Protein AF-A0AAW0I0J4-F1 (afdb_monomer)

pLDDT: mean 70.35, std 13.39, range [34.12, 86.75]

Mean predicted aligned error: 11.54 Å

Structure (mmCIF, N/CA/C/O backbone):
data_AF-A0AAW0I0J4-F1
#
_entry.id   AF-A0AAW0I0J4-F1
#
loop_
_atom_site.group_PDB
_atom_site.id
_atom_site.type_symbol
_atom_site.label_atom_id
_atom_site.label_alt_id
_atom_site.label_comp_id
_atom_site.label_asym_id
_atom_site.label_entity_id
_atom_site.label_seq_id
_atom_site.pdbx_PDB_ins_code
_atom_site.Cartn_x
_atom_site.Cartn_y
_atom_site.Cartn_z
_atom_site.occupancy
_atom_site.B_iso_or_equiv
_atom_site.auth_seq_id
_atom_site.auth_comp_id
_atom_site.auth_asym_id
_atom_site.auth_atom_id
_atom_site.pdbx_PDB_model_num
ATOM 1 N N . MET A 1 1 ? -29.033 -22.359 32.281 1.00 47.81 1 MET A N 1
ATOM 2 C CA . MET A 1 1 ? -28.787 -22.010 30.861 1.00 47.81 1 MET A CA 1
ATOM 3 C C . MET A 1 1 ? -27.668 -20.978 30.811 1.00 47.81 1 MET A C 1
ATOM 5 O O . MET A 1 1 ? -27.886 -19.866 31.262 1.00 47.81 1 MET A O 1
ATOM 9 N N . ALA A 1 2 ? -26.468 -21.344 30.350 1.00 53.66 2 ALA A N 1
ATOM 10 C CA . ALA A 1 2 ? -25.369 -20.388 30.178 1.00 53.66 2 ALA A CA 1
ATOM 11 C C . ALA A 1 2 ? -25.505 -19.675 28.816 1.00 53.66 2 ALA A C 1
ATOM 13 O O . ALA A 1 2 ? -25.736 -20.362 27.812 1.00 53.66 2 ALA A O 1
ATOM 14 N N . PRO A 1 3 ? -25.378 -18.339 28.740 1.00 58.16 3 PRO A N 1
ATOM 15 C CA . PRO A 1 3 ? -25.383 -17.637 27.466 1.00 58.16 3 PRO A CA 1
ATOM 16 C C . PRO A 1 3 ? -24.098 -17.978 26.703 1.00 58.16 3 PRO A C 1
ATOM 18 O O . PRO A 1 3 ? -22.985 -17.771 27.181 1.00 58.16 3 PRO A O 1
ATOM 21 N N . ARG A 1 4 ? -24.252 -18.555 25.508 1.00 59.66 4 ARG A N 1
ATOM 22 C CA . ARG A 1 4 ? -23.141 -18.771 24.577 1.00 59.66 4 ARG A CA 1
ATOM 23 C C . ARG A 1 4 ? -22.767 -17.412 23.999 1.00 59.66 4 ARG A C 1
ATOM 25 O O . ARG A 1 4 ? -23.480 -16.902 23.138 1.00 59.66 4 ARG A O 1
ATOM 32 N N . ASP A 1 5 ? -21.673 -16.851 24.498 1.00 56.72 5 ASP A N 1
ATOM 33 C CA . ASP A 1 5 ? -21.042 -15.636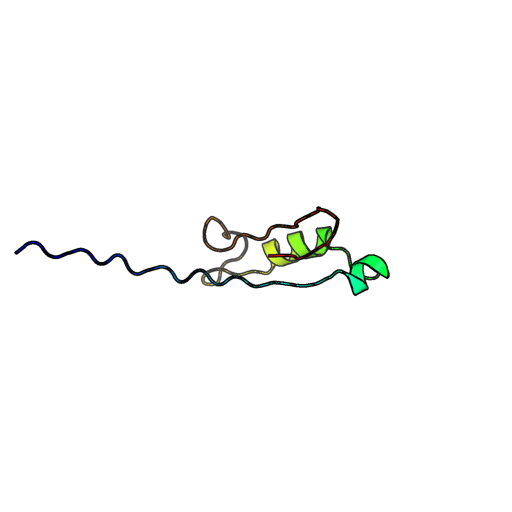 23.994 1.00 56.72 5 ASP A CA 1
ATOM 34 C C . ASP A 1 5 ? -20.639 -15.854 22.525 1.00 56.72 5 ASP A C 1
ATOM 36 O O . ASP A 1 5 ? -19.609 -16.449 22.194 1.00 56.72 5 ASP A O 1
ATOM 40 N N . LYS A 1 6 ? -21.537 -15.486 21.606 1.00 60.72 6 LYS A N 1
ATOM 41 C CA . LYS A 1 6 ? -21.285 -15.540 20.167 1.00 60.72 6 LYS A CA 1
ATOM 42 C C . LYS A 1 6 ? -20.398 -14.351 19.828 1.00 60.72 6 LYS A C 1
ATOM 44 O O . LYS A 1 6 ? -20.899 -13.299 19.439 1.00 60.72 6 LYS A O 1
ATOM 49 N N . LYS A 1 7 ? -19.082 -14.529 19.975 1.00 60.88 7 LYS A N 1
ATOM 50 C CA . LYS A 1 7 ? -18.084 -13.568 19.494 1.00 60.88 7 LYS A CA 1
ATOM 51 C C . LYS A 1 7 ? -18.421 -13.201 18.042 1.00 60.88 7 LYS A C 1
ATOM 53 O O . LYS A 1 7 ? -18.457 -14.106 17.200 1.00 60.88 7 LYS A O 1
ATOM 58 N N . PRO A 1 8 ? -18.690 -11.922 17.729 1.00 57.69 8 PRO A N 1
ATOM 59 C CA . PRO A 1 8 ? -18.975 -11.508 16.365 1.00 57.69 8 PRO A CA 1
ATOM 60 C C . PRO A 1 8 ? -17.775 -11.879 15.492 1.00 57.69 8 PRO A C 1
ATOM 62 O O . PRO A 1 8 ? -16.641 -11.476 15.764 1.00 57.69 8 PRO A O 1
ATOM 65 N N . LYS A 1 9 ? -18.015 -12.709 14.470 1.00 59.81 9 LYS A N 1
ATOM 66 C CA . LYS A 1 9 ? -17.006 -13.052 13.467 1.00 59.81 9 LYS A CA 1
ATOM 67 C C . LYS A 1 9 ? -16.591 -11.751 12.794 1.00 59.81 9 LYS A C 1
ATOM 69 O O . LYS A 1 9 ? -17.376 -11.150 12.069 1.00 59.81 9 LYS A O 1
ATOM 74 N N . LYS A 1 10 ? -15.365 -11.309 13.063 1.00 60.91 10 LYS A N 1
ATOM 75 C CA . LYS A 1 10 ? -14.738 -10.228 12.309 1.00 60.91 10 LYS A CA 1
ATOM 76 C C . LYS A 1 10 ? -14.653 -10.716 10.862 1.00 60.91 10 LYS A C 1
ATOM 78 O O . LYS A 1 10 ? -13.939 -11.680 10.596 1.00 60.91 10 LYS A O 1
ATOM 83 N N . SER A 1 11 ? -15.437 -10.130 9.959 1.00 65.75 11 SER A N 1
ATOM 84 C CA . SER A 1 11 ? -15.320 -10.437 8.533 1.00 65.75 11 SER A CA 1
ATOM 85 C C . SER A 1 11 ? -13.965 -9.942 8.054 1.00 65.75 11 SER A C 1
ATOM 87 O O . SER A 1 11 ? -13.733 -8.738 7.983 1.00 65.75 11 SER A O 1
ATOM 89 N N . THR A 1 12 ? -13.065 -10.872 7.758 1.00 68.56 12 THR A N 1
ATOM 90 C CA . THR A 1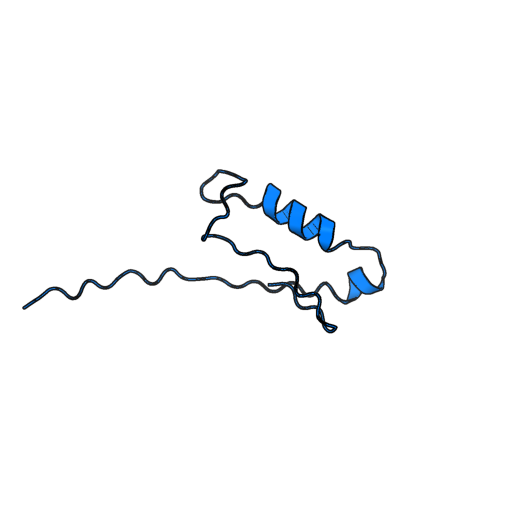 12 ? -11.806 -10.582 7.076 1.00 68.56 12 THR A CA 1
ATOM 91 C C . THR A 1 12 ? -12.083 -10.539 5.580 1.00 68.56 12 THR A C 1
ATOM 93 O O . THR A 1 12 ? -12.500 -11.539 4.999 1.00 68.56 12 THR A O 1
ATOM 96 N N . TRP A 1 13 ? -11.860 -9.382 4.966 1.00 77.81 13 TRP A N 1
ATOM 97 C CA . TRP A 1 13 ? -11.964 -9.200 3.522 1.00 77.81 13 TRP A CA 1
ATOM 98 C C . TRP A 1 13 ? -10.569 -9.364 2.931 1.00 77.81 13 TRP A C 1
ATOM 100 O O . TRP A 1 13 ? -9.621 -8.767 3.435 1.00 77.81 13 TRP A O 1
ATOM 110 N N . LYS A 1 14 ? -10.443 -10.204 1.905 1.00 78.81 14 LYS A N 1
ATOM 111 C CA . LYS A 1 14 ? -9.186 -10.416 1.185 1.00 78.81 14 LYS A CA 1
ATOM 112 C C . LYS A 1 14 ? -9.342 -9.831 -0.204 1.00 78.81 14 LYS A C 1
ATOM 114 O O . LYS A 1 14 ? -10.254 -10.227 -0.928 1.00 78.81 14 LYS A O 1
ATOM 119 N N . PHE A 1 15 ? -8.462 -8.914 -0.562 1.00 79.44 15 PHE A N 1
ATOM 120 C CA . PHE A 1 15 ? -8.400 -8.347 -1.900 1.00 79.44 15 PHE A CA 1
ATOM 121 C C . PHE A 1 15 ? -7.190 -8.947 -2.595 1.00 79.44 15 PHE A C 1
ATOM 123 O O . PHE A 1 15 ? -6.214 -9.263 -1.936 1.00 79.44 15 PHE A O 1
ATOM 130 N N . HIS A 1 16 ? -7.288 -9.185 -3.899 1.00 75.88 16 HIS A N 1
ATOM 131 C CA . HIS A 1 16 ? -6.136 -9.628 -4.673 1.00 75.88 16 HIS A CA 1
ATOM 132 C C . HIS A 1 16 ? -5.893 -8.636 -5.791 1.00 75.88 16 HIS A C 1
ATOM 134 O O . HIS A 1 16 ? -6.835 -8.263 -6.494 1.00 75.88 16 HIS A O 1
ATOM 140 N N . LEU A 1 17 ? -4.641 -8.229 -5.957 1.00 76.31 17 LEU A N 1
ATOM 141 C CA . LEU A 1 17 ? -4.221 -7.374 -7.055 1.00 76.31 17 LEU A CA 1
ATOM 142 C C . LEU A 1 17 ? -3.205 -8.131 -7.904 1.00 76.31 17 LEU A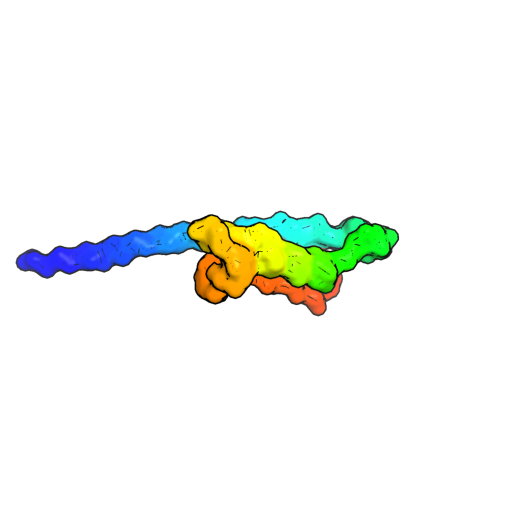 C 1
ATOM 144 O O . LEU A 1 17 ? -2.092 -8.417 -7.457 1.00 76.31 17 LEU A O 1
ATOM 148 N N . ASP A 1 18 ? -3.610 -8.476 -9.125 1.00 78.12 18 ASP A N 1
ATOM 149 C CA . ASP A 1 18 ? -2.690 -9.013 -10.119 1.00 78.12 18 ASP A CA 1
ATOM 150 C C . ASP A 1 18 ? -1.940 -7.849 -10.762 1.00 78.12 18 ASP A C 1
ATOM 152 O O . ASP A 1 18 ? -2.514 -7.012 -11.458 1.00 78.12 18 ASP A O 1
ATOM 156 N N . LEU A 1 19 ? -0.650 -7.768 -10.458 1.00 74.56 19 LEU A N 1
ATOM 157 C CA . LEU A 1 19 ? 0.241 -6.725 -10.958 1.00 74.56 19 LEU A CA 1
ATOM 158 C C . LEU A 1 19 ? 1.260 -7.301 -11.942 1.00 74.56 19 LEU A C 1
ATOM 160 O O . LEU A 1 19 ? 2.266 -6.663 -12.228 1.00 74.56 19 LEU A O 1
ATOM 164 N N . THR A 1 20 ? 1.014 -8.502 -12.464 1.00 76.62 20 THR A N 1
ATOM 165 C CA . THR A 1 20 ? 1.992 -9.278 -13.232 1.00 76.62 20 THR A CA 1
ATOM 166 C C . THR A 1 20 ? 2.399 -8.553 -14.516 1.00 76.62 20 THR A C 1
ATOM 168 O O . THR A 1 20 ? 3.583 -8.344 -14.761 1.00 76.62 20 THR A O 1
ATOM 171 N N . HIS A 1 21 ? 1.418 -8.062 -15.272 1.00 79.56 21 HIS A N 1
ATOM 172 C CA . HIS A 1 21 ? 1.621 -7.359 -16.541 1.00 79.56 21 HIS A CA 1
ATOM 173 C C . HIS A 1 21 ? 2.364 -6.014 -16.391 1.00 79.56 21 HIS A C 1
ATOM 175 O O . HIS A 1 21 ? 3.373 -5.819 -17.064 1.00 79.56 21 HIS A O 1
ATOM 181 N N . PRO A 1 22 ? 1.953 -5.089 -15.498 1.00 79.75 22 PRO A N 1
ATOM 182 C CA . PRO A 1 22 ? 2.643 -3.804 -15.358 1.00 79.75 22 PRO A CA 1
ATOM 183 C C . PRO A 1 22 ? 3.998 -3.904 -14.627 1.00 79.75 22 PRO A C 1
ATOM 185 O O . PRO A 1 22 ? 4.846 -3.027 -14.787 1.00 79.75 22 PRO A O 1
ATOM 188 N N . ILE A 1 23 ? 4.229 -4.960 -13.833 1.00 77.38 23 ILE A N 1
ATOM 189 C CA . ILE A 1 23 ? 5.550 -5.266 -13.254 1.00 77.38 23 ILE A CA 1
ATOM 190 C C . ILE A 1 23 ? 6.509 -5.758 -14.342 1.00 77.38 23 ILE A C 1
ATOM 192 O O . ILE 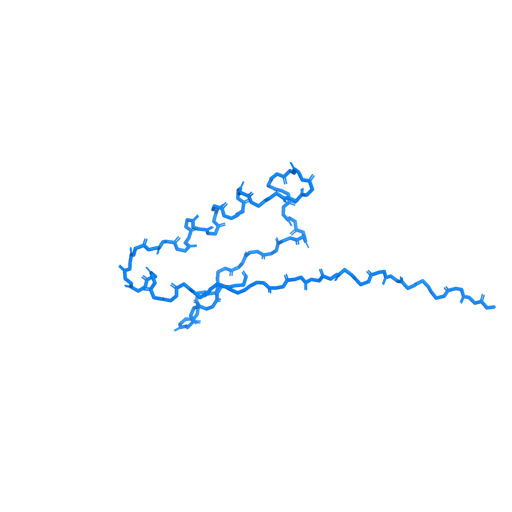A 1 23 ? 7.664 -5.334 -14.369 1.00 77.38 23 ILE A O 1
ATOM 196 N N . GLU A 1 24 ? 6.050 -6.651 -15.225 1.00 78.88 24 GLU A N 1
ATOM 197 C CA . GLU A 1 24 ? 6.856 -7.184 -16.330 1.00 78.88 24 GLU A CA 1
ATOM 198 C C . GLU A 1 24 ? 7.252 -6.080 -17.317 1.00 78.88 24 GLU A C 1
ATOM 200 O O . GLU A 1 24 ? 8.418 -5.979 -17.701 1.00 78.88 24 GLU A O 1
ATOM 205 N N . ASP A 1 25 ? 6.314 -5.178 -17.610 1.00 82.62 25 ASP A N 1
ATOM 206 C CA . ASP A 1 25 ? 6.538 -3.986 -18.433 1.00 82.62 25 ASP A CA 1
ATOM 207 C C . ASP A 1 25 ? 7.401 -2.914 -17.722 1.00 82.62 25 ASP A C 1
ATOM 209 O O . ASP A 1 25 ? 7.756 -1.892 -18.301 1.00 82.62 25 ASP A O 1
ATOM 213 N N . LYS A 1 26 ? 7.796 -3.150 -16.457 1.00 75.94 26 LYS A N 1
ATOM 214 C CA . LYS A 1 26 ? 8.610 -2.263 -15.595 1.00 75.94 26 LYS A CA 1
ATOM 215 C C . LYS A 1 26 ? 8.027 -0.868 -15.351 1.00 75.94 26 LYS A C 1
ATOM 217 O O . LYS A 1 26 ? 8.722 0.011 -14.843 1.00 75.94 26 LYS A O 1
ATOM 222 N N . ILE A 1 27 ? 6.751 -0.665 -15.653 1.00 86.12 27 ILE A N 1
ATOM 223 C CA . ILE A 1 27 ? 6.033 0.591 -15.409 1.00 86.12 27 ILE A CA 1
ATOM 224 C C . ILE A 1 27 ? 5.502 0.699 -13.975 1.00 86.12 27 ILE A C 1
ATOM 226 O O . ILE A 1 27 ? 5.037 1.763 -13.569 1.00 86.12 27 ILE A O 1
ATOM 230 N N . PHE A 1 28 ? 5.554 -0.390 -13.203 1.00 81.69 28 PHE A N 1
ATOM 231 C CA . PHE A 1 28 ? 5.011 -0.452 -11.851 1.00 81.69 28 PHE A CA 1
ATOM 232 C C . PHE A 1 28 ? 6.022 -0.999 -10.846 1.00 81.69 28 PHE A C 1
ATOM 234 O O . PHE A 1 28 ? 6.601 -2.065 -11.047 1.00 81.69 28 PHE A O 1
ATOM 241 N N . ASP A 1 29 ? 6.186 -0.299 -9.721 1.00 82.31 2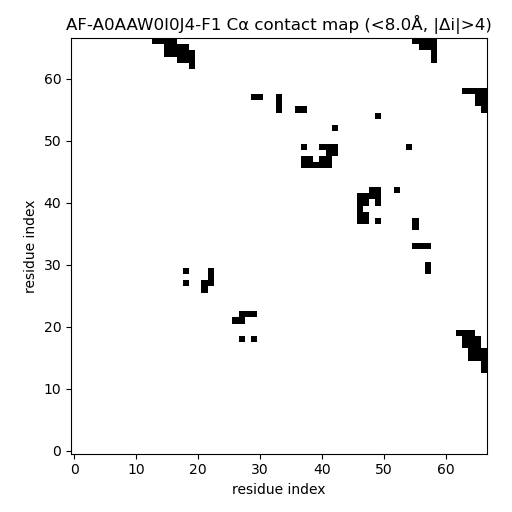9 ASP A N 1
ATOM 242 C CA . ASP A 1 29 ? 7.035 -0.738 -8.615 1.00 82.31 29 ASP A CA 1
ATOM 243 C C . ASP A 1 29 ? 6.183 -1.242 -7.443 1.00 82.31 29 ASP A C 1
ATOM 245 O O . ASP A 1 29 ? 5.536 -0.477 -6.725 1.00 82.31 29 ASP A O 1
ATOM 249 N N . SER A 1 30 ? 6.190 -2.559 -7.232 1.00 76.38 30 SER A N 1
ATOM 250 C CA . SER A 1 30 ? 5.443 -3.183 -6.131 1.00 76.38 30 SER A CA 1
ATOM 251 C C . SER A 1 30 ? 6.026 -2.890 -4.748 1.00 76.38 30 SER A C 1
ATOM 253 O O . SER A 1 30 ? 5.309 -3.044 -3.766 1.00 76.38 30 SER A O 1
ATOM 255 N N . GLY A 1 31 ? 7.294 -2.481 -4.636 1.00 80.12 31 GLY A N 1
ATOM 256 C CA . GLY A 1 31 ? 7.879 -2.106 -3.345 1.00 80.12 31 GLY A CA 1
ATOM 257 C C . GLY A 1 31 ? 7.349 -0.758 -2.872 1.00 80.12 31 GLY A C 1
ATOM 258 O O . GLY A 1 31 ? 6.858 -0.637 -1.753 1.00 80.12 31 GLY A O 1
ATOM 259 N N . ASN A 1 32 ? 7.365 0.228 -3.765 1.00 84.12 32 ASN A N 1
ATOM 260 C CA . ASN A 1 32 ? 6.818 1.552 -3.519 1.00 84.12 32 ASN A CA 1
ATOM 261 C C . ASN A 1 32 ? 5.296 1.507 -3.321 1.00 84.12 32 ASN A C 1
ATOM 263 O O . ASN A 1 32 ? 4.758 2.225 -2.485 1.00 84.12 32 ASN A O 1
ATOM 267 N N . PHE A 1 33 ? 4.590 0.635 -4.051 1.00 82.62 33 PHE A N 1
ATOM 268 C CA . PHE A 1 33 ? 3.146 0.469 -3.881 1.00 82.62 33 PHE A CA 1
ATOM 269 C C . PHE A 1 33 ? 2.758 -0.113 -2.514 1.00 82.62 33 PHE A C 1
ATOM 271 O O . PHE A 1 33 ? 1.779 0.339 -1.923 1.00 82.62 33 PHE A O 1
ATOM 278 N N . GLU A 1 34 ? 3.520 -1.074 -1.984 1.00 79.75 34 GLU A N 1
ATOM 279 C CA . GLU A 1 34 ? 3.289 -1.620 -0.639 1.00 79.75 34 GLU A CA 1
ATOM 280 C C . GLU A 1 34 ? 3.427 -0.527 0.429 1.00 79.75 34 GLU A C 1
ATOM 282 O O . GLU A 1 34 ? 2.515 -0.327 1.235 1.00 79.75 34 GLU A O 1
ATOM 287 N N . GLN A 1 35 ? 4.518 0.240 0.377 1.00 83.56 35 GLN A N 1
ATOM 288 C CA . GLN A 1 35 ? 4.748 1.357 1.294 1.00 83.56 35 GLN A CA 1
ATOM 289 C C . GLN A 1 35 ? 3.663 2.433 1.152 1.00 83.56 35 GLN A C 1
ATOM 291 O O . GLN A 1 35 ? 3.109 2.902 2.146 1.00 83.56 35 GLN A O 1
ATOM 296 N N . PHE A 1 36 ? 3.267 2.748 -0.083 1.00 85.75 36 PHE A N 1
ATOM 297 C CA . PHE A 1 36 ? 2.170 3.669 -0.353 1.00 85.75 36 PHE A CA 1
ATOM 298 C C . PHE A 1 36 ? 0.851 3.193 0.262 1.00 85.75 36 PHE A C 1
ATOM 300 O O . PHE A 1 36 ? 0.150 3.990 0.882 1.00 85.75 36 PHE A O 1
ATOM 307 N N . LEU A 1 37 ? 0.496 1.911 0.131 1.00 84.12 37 LEU A N 1
ATOM 308 C CA . LEU A 1 37 ? -0.704 1.370 0.768 1.00 84.12 37 LEU A CA 1
ATOM 309 C C . LEU A 1 37 ? -0.601 1.458 2.292 1.00 84.12 37 LEU A C 1
ATOM 311 O O . LEU A 1 37 ? -1.570 1.855 2.935 1.00 84.12 37 LEU A O 1
ATOM 315 N N . GLN A 1 38 ? 0.563 1.178 2.876 1.00 80.69 38 GLN A N 1
ATOM 316 C CA . GLN A 1 38 ? 0.752 1.310 4.320 1.00 80.69 38 GLN A CA 1
ATOM 317 C C . GLN A 1 38 ? 0.553 2.758 4.813 1.00 80.69 38 GLN A C 1
ATOM 319 O O . GLN A 1 38 ? -0.055 3.004 5.857 1.00 80.69 38 GLN A O 1
ATOM 324 N N . GLU A 1 39 ? 1.014 3.737 4.038 1.00 84.75 39 GLU A N 1
ATOM 325 C CA . GLU A 1 39 ? 0.888 5.157 4.374 1.00 84.75 39 GLU A CA 1
ATOM 326 C C . GLU A 1 39 ? -0.469 5.769 4.016 1.00 84.75 39 GLU A C 1
ATOM 328 O O . GLU A 1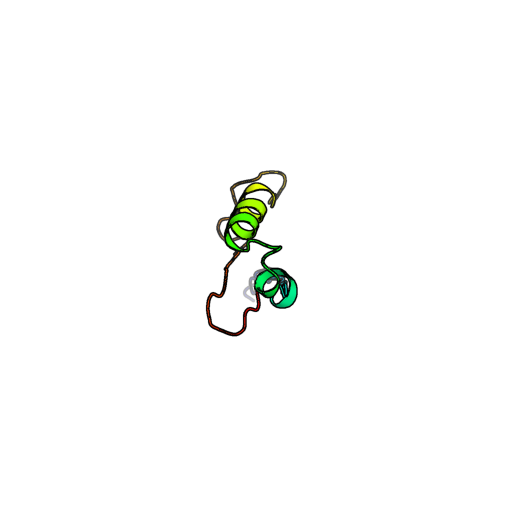 39 ? -0.859 6.784 4.596 1.00 84.75 39 GLU A O 1
ATOM 333 N N . LYS A 1 40 ? -1.198 5.193 3.056 1.00 86.75 40 LYS A N 1
ATOM 334 C CA . LYS A 1 40 ? -2.488 5.717 2.580 1.00 86.75 40 LYS A CA 1
ATOM 335 C C . LYS A 1 40 ? -3.693 5.032 3.193 1.00 86.75 40 LYS A C 1
ATOM 337 O O . LYS A 1 40 ? -4.737 5.678 3.321 1.00 86.75 40 LYS A O 1
ATOM 342 N N . VAL A 1 41 ? -3.585 3.755 3.551 1.00 84.38 41 VAL A N 1
ATOM 343 C CA . VAL A 1 41 ? -4.695 3.010 4.143 1.00 84.38 41 VAL A CA 1
ATOM 344 C C . VAL A 1 41 ? -4.973 3.565 5.538 1.00 84.38 41 VAL A C 1
ATOM 346 O O . VAL A 1 41 ? -4.143 3.534 6.447 1.00 84.38 41 VAL A O 1
ATOM 349 N N . LYS A 1 42 ? -6.184 4.102 5.696 1.00 83.62 42 LYS A N 1
ATOM 350 C CA . LYS A 1 42 ? -6.690 4.655 6.952 1.00 83.62 42 LYS A CA 1
ATOM 351 C C . LYS A 1 42 ? -7.585 3.628 7.618 1.00 83.62 42 LYS A C 1
ATOM 353 O O . LYS A 1 42 ? -8.606 3.242 7.054 1.00 83.62 42 LYS A O 1
ATOM 358 N N . VAL A 1 43 ? -7.259 3.262 8.850 1.00 81.88 43 VAL A N 1
ATOM 359 C CA . VAL A 1 43 ? -8.147 2.468 9.699 1.00 81.88 43 VAL A CA 1
ATOM 360 C C . VAL A 1 43 ? -8.818 3.424 10.675 1.00 81.88 43 VAL A C 1
ATOM 362 O O . VAL A 1 43 ? -8.153 4.116 11.443 1.00 81.88 43 VAL A O 1
ATOM 365 N N . ASN A 1 44 ? -10.150 3.499 10.620 1.00 76.69 44 ASN A N 1
ATOM 366 C CA . ASN A 1 44 ? -10.953 4.337 11.516 1.00 76.69 44 ASN A CA 1
ATOM 367 C C . ASN A 1 44 ? -10.535 5.830 11.525 1.00 76.69 44 ASN A C 1
ATOM 369 O O . ASN A 1 44 ? -10.508 6.482 12.567 1.00 76.69 44 ASN A O 1
ATOM 373 N N . GLY A 1 45 ? -10.139 6.357 10.359 1.00 79.38 45 GLY A N 1
ATOM 374 C CA . GLY A 1 45 ? -9.739 7.758 10.180 1.00 79.38 45 GLY A CA 1
ATOM 375 C C . GLY A 1 45 ? -8.273 8.084 10.491 1.00 79.38 45 GLY A C 1
ATOM 376 O O . GLY A 1 45 ? -7.874 9.230 10.296 1.00 79.38 45 GLY A O 1
ATOM 377 N N . LYS A 1 46 ? -7.452 7.109 10.913 1.00 80.50 46 LYS A N 1
ATOM 378 C CA . LYS A 1 46 ? -6.012 7.297 11.165 1.00 80.50 46 LYS A CA 1
ATOM 379 C C . LYS A 1 46 ? -5.156 6.381 10.291 1.00 80.50 46 LYS A C 1
ATOM 381 O O . LYS A 1 46 ? -5.447 5.196 10.140 1.00 80.50 46 LYS A O 1
ATOM 386 N N . THR A 1 47 ? -4.099 6.944 9.721 1.00 73.25 47 THR A N 1
ATOM 387 C CA . THR A 1 47 ? -3.061 6.233 8.961 1.00 73.25 47 THR A CA 1
ATOM 388 C C . THR A 1 47 ? -1.941 5.739 9.873 1.00 73.25 47 THR A C 1
ATOM 390 O O . THR A 1 47 ? -1.757 6.267 10.969 1.00 73.25 47 THR A O 1
ATOM 393 N N . GLY A 1 48 ? -1.219 4.697 9.449 1.00 68.88 48 GLY A N 1
ATOM 394 C CA . GLY A 1 48 ? -0.074 4.141 10.186 1.00 68.88 48 GLY A CA 1
ATOM 395 C C . GLY A 1 48 ? -0.417 3.180 11.332 1.00 68.88 48 GLY A C 1
ATOM 396 O O . GLY A 1 48 ? 0.486 2.602 11.926 1.00 68.88 48 GLY A O 1
ATOM 397 N N . ASN A 1 49 ? -1.702 2.948 11.630 1.00 70.94 49 ASN A N 1
ATOM 398 C CA . ASN A 1 49 ? -2.137 2.003 12.667 1.00 70.94 49 ASN A CA 1
ATOM 399 C C . ASN A 1 49 ? -2.805 0.754 12.064 1.00 70.94 49 ASN A C 1
ATOM 401 O O . ASN A 1 49 ? -3.950 0.425 12.375 1.00 70.94 49 ASN A O 1
ATOM 405 N N . LEU A 1 50 ? -2.097 0.099 11.140 1.00 72.25 50 LEU A N 1
ATOM 406 C CA . LEU A 1 50 ? -2.602 -1.053 10.381 1.00 72.25 50 LEU A CA 1
ATOM 407 C C . LEU A 1 50 ? -2.624 -2.339 11.214 1.00 72.25 50 LEU A C 1
ATOM 409 O O . LEU A 1 50 ? -3.513 -3.164 11.015 1.00 72.25 50 LEU A O 1
ATOM 413 N N . GLY A 1 51 ? -1.734 -2.444 12.211 1.00 69.12 51 GLY A N 1
ATOM 414 C CA . GLY A 1 51 ? -1.738 -3.458 13.271 1.00 69.12 51 GLY A CA 1
ATOM 415 C C . GLY A 1 51 ? -2.210 -4.844 12.818 1.00 69.12 51 GLY A C 1
ATOM 416 O O . GLY A 1 51 ? -1.648 -5.436 11.911 1.00 69.12 51 GLY A O 1
ATOM 417 N N . ASN A 1 52 ? -3.274 -5.346 13.454 1.00 67.31 52 ASN A N 1
ATOM 418 C CA . ASN A 1 52 ? -3.964 -6.595 13.088 1.00 67.31 52 ASN A CA 1
ATOM 419 C C . ASN A 1 52 ? -5.196 -6.372 12.183 1.00 67.31 52 ASN A C 1
ATOM 421 O O . ASN A 1 52 ? -5.984 -7.293 11.968 1.00 67.31 52 ASN A O 1
ATOM 425 N N . ALA A 1 53 ? -5.444 -5.136 11.748 1.00 73.75 53 ALA A N 1
ATOM 426 C CA . ALA A 1 53 ? -6.647 -4.771 11.004 1.00 73.75 53 ALA A CA 1
ATOM 427 C C . ALA A 1 53 ? -6.461 -4.925 9.491 1.00 73.75 53 ALA A C 1
ATOM 429 O O . ALA A 1 53 ? -7.387 -5.361 8.810 1.00 73.75 53 ALA A O 1
ATOM 430 N N . VAL A 1 54 ? -5.278 -4.574 8.982 1.00 77.00 54 VAL A N 1
ATOM 431 C CA . VAL A 1 54 ? -4.932 -4.668 7.563 1.00 77.00 54 VAL A CA 1
ATOM 432 C C . VAL A 1 54 ? -3.545 -5.286 7.457 1.00 77.00 54 VAL A C 1
ATOM 434 O O . VAL A 1 54 ? -2.575 -4.728 7.963 1.00 77.00 54 VAL A O 1
ATOM 437 N N . HIS A 1 55 ? -3.473 -6.437 6.798 1.00 76.19 55 HIS A N 1
ATOM 438 C CA . HIS A 1 55 ? -2.224 -7.100 6.440 1.00 76.19 55 HIS A CA 1
ATOM 439 C C . HIS A 1 55 ? -1.980 -6.829 4.959 1.00 76.19 55 HIS A C 1
ATOM 441 O O . HIS A 1 55 ? -2.863 -7.107 4.155 1.00 76.19 55 HIS A O 1
ATOM 447 N N . ILE A 1 56 ? -0.838 -6.237 4.622 1.00 76.38 56 ILE A N 1
ATOM 448 C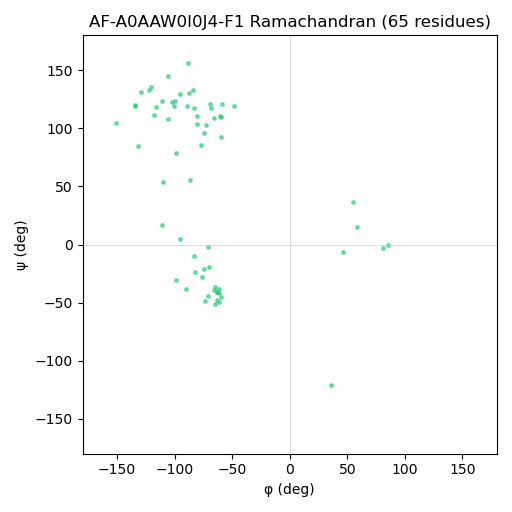 CA . ILE A 1 56 ? -0.421 -5.988 3.238 1.00 76.38 56 ILE A CA 1
ATOM 449 C C . ILE A 1 56 ? 0.838 -6.822 3.051 1.00 76.38 56 ILE A C 1
ATOM 451 O O . ILE A 1 56 ? 1.800 -6.619 3.793 1.00 76.38 56 ILE A O 1
ATOM 455 N N . GLU A 1 57 ? 0.817 -7.779 2.125 1.00 70.06 57 GLU A N 1
ATOM 456 C CA . GLU A 1 57 ? 1.944 -8.689 1.921 1.00 70.06 57 GLU A CA 1
ATOM 457 C C . GLU A 1 57 ? 2.275 -8.849 0.438 1.00 70.06 57 GLU A C 1
ATOM 459 O O . GLU A 1 57 ? 1.477 -9.334 -0.369 1.00 70.06 57 GLU A O 1
ATOM 464 N N . ARG A 1 58 ? 3.507 -8.489 0.074 1.00 65.69 58 ARG A N 1
ATOM 465 C CA . ARG A 1 58 ? 4.062 -8.775 -1.245 1.00 65.69 58 ARG A CA 1
ATOM 466 C C . ARG A 1 58 ? 4.572 -10.216 -1.333 1.00 65.69 58 ARG A C 1
ATOM 468 O O . ARG A 1 58 ? 5.689 -10.528 -0.916 1.00 65.69 58 ARG A O 1
ATOM 475 N N . PHE A 1 59 ? 3.813 -11.086 -1.996 1.00 56.44 59 PHE A N 1
ATOM 476 C CA . PHE A 1 59 ? 4.276 -12.433 -2.342 1.00 56.44 59 PHE A CA 1
ATOM 477 C C . PHE A 1 59 ? 5.287 -12.402 -3.495 1.00 56.44 59 PHE A C 1
ATOM 479 O O . PHE A 1 59 ? 4.949 -12.414 -4.678 1.00 56.44 59 PHE A O 1
ATOM 486 N N . LYS A 1 60 ? 6.574 -12.403 -3.149 1.00 54.12 60 LYS A N 1
ATOM 487 C CA . LYS A 1 60 ? 7.687 -12.429 -4.105 1.00 54.12 60 LYS A CA 1
ATOM 488 C C . LYS A 1 60 ? 8.039 -13.872 -4.498 1.00 54.12 60 LYS A C 1
ATOM 490 O O . LYS A 1 60 ? 9.173 -14.297 -4.323 1.00 54.12 60 LYS A O 1
ATOM 495 N N . ASN A 1 61 ? 7.077 -14.653 -4.997 1.00 38.81 61 ASN A N 1
ATOM 496 C CA . ASN A 1 61 ? 7.334 -16.041 -5.403 1.00 38.81 61 ASN A CA 1
ATOM 497 C C . ASN A 1 61 ? 6.762 -16.361 -6.790 1.00 38.81 61 ASN A C 1
ATOM 499 O O . ASN A 1 61 ? 5.662 -16.876 -6.907 1.00 38.81 61 ASN A O 1
ATOM 503 N N . LYS A 1 62 ? 7.549 -16.038 -7.823 1.00 43.81 62 LYS A N 1
ATOM 504 C CA . LYS A 1 62 ? 7.518 -16.470 -9.239 1.00 43.81 62 LYS A CA 1
ATOM 505 C C . LYS A 1 62 ? 6.194 -16.499 -10.035 1.00 43.81 62 LYS A C 1
ATOM 507 O O . LYS A 1 62 ? 6.297 -16.654 -11.235 1.00 43.81 62 LYS A O 1
ATOM 512 N N . ASN A 1 63 ? 5.022 -16.257 -9.454 1.00 41.34 63 ASN A N 1
ATOM 513 C CA . ASN A 1 63 ? 3.736 -15.987 -10.108 1.00 41.34 63 ASN A C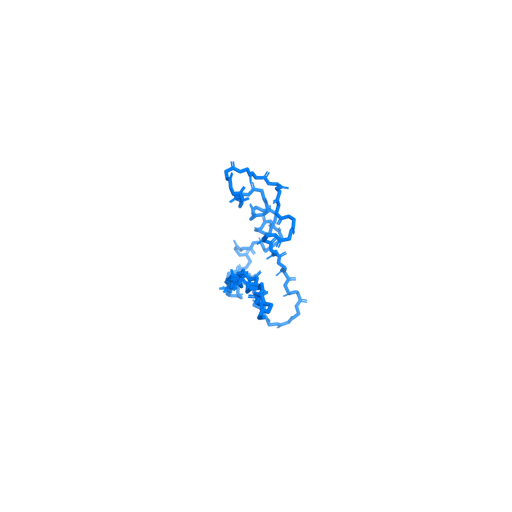A 1
ATOM 514 C C . ASN A 1 63 ? 2.945 -15.084 -9.141 1.00 41.34 63 ASN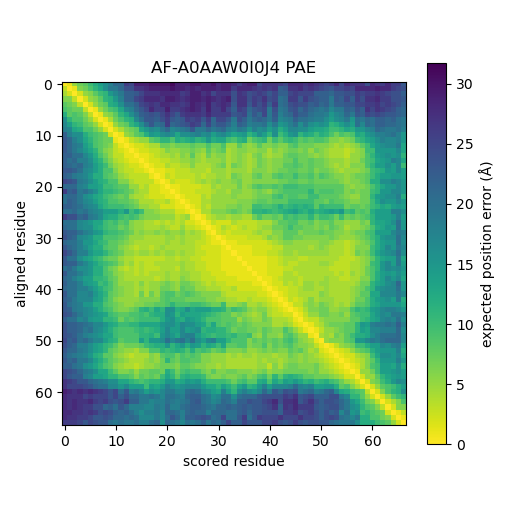 A C 1
ATOM 516 O O . ASN A 1 63 ? 2.561 -15.510 -8.055 1.00 41.34 63 ASN A O 1
ATOM 520 N N . HIS A 1 64 ? 2.854 -13.795 -9.458 1.00 48.00 64 HIS A N 1
ATOM 521 C CA . HIS A 1 64 ? 2.854 -12.708 -8.475 1.00 48.00 64 HIS A CA 1
ATOM 522 C C . HIS A 1 64 ? 1.430 -12.202 -8.158 1.00 48.00 64 HIS A C 1
ATOM 524 O O . HIS A 1 64 ? 1.014 -11.155 -8.647 1.00 48.00 64 HIS A O 1
ATOM 530 N N . SER A 1 65 ? 0.684 -12.926 -7.318 1.00 34.12 65 SER A N 1
ATOM 531 C CA . SER A 1 65 ? -0.598 -12.457 -6.761 1.00 34.12 65 SER A CA 1
ATOM 532 C C . SER A 1 65 ? -0.370 -11.701 -5.446 1.00 34.12 65 SER A C 1
ATOM 534 O O . SER A 1 65 ? 0.161 -12.266 -4.490 1.00 34.12 65 SER A O 1
ATOM 536 N N . CYS A 1 66 ? -0.750 -10.423 -5.396 1.00 41.66 66 CYS A N 1
ATOM 537 C CA . CYS A 1 66 ? -0.671 -9.596 -4.189 1.00 41.66 66 CYS A CA 1
ATOM 538 C C . CYS A 1 66 ? -1.960 -9.765 -3.369 1.00 41.66 66 CYS A C 1
ATOM 540 O O . CYS A 1 66 ? -3.031 -9.644 -3.962 1.00 41.66 66 CYS A O 1
ATOM 542 N N . PHE A 1 67 ? -1.858 -10.040 -2.063 1.00 47.12 67 PHE A N 1
ATOM 543 C CA . PHE A 1 67 ? -2.973 -10.088 -1.101 1.00 47.12 67 PHE A CA 1
ATOM 544 C C . PHE A 1 67 ? -3.038 -8.806 -0.260 1.00 47.12 67 PHE A C 1
ATOM 546 O O . PHE A 1 67 ? -1.960 -8.208 -0.024 1.00 47.12 67 PHE A O 1
#

InterPro domains:
  IPR002671 Large ribosomal subunit protein eL22 [PF01776] (10-61)
  IPR002671 Large ribosomal subunit protein eL22 [PTHR10064] (5-62)
  IPR038526 Large ribosomal subunit protein eL22 superfamily [G3DSA:3.30.1360.210] (1-65)

Organism: Myodes glareolus (NCBI:txid447135)

Foldseek 3Di:
DDDDPPDPPPDDDDDKDQCPVCVVVVVDDPVVVLVVCQQPDDDPNDGNPCDVPDDWDFDPDDRTITD

Secondary structure (DSSP, 8-state):
----------------EE-HHHHHTT---HHHHHHHHHHHPEETTEES--TTT-------SSS-EE-

Sequence (67 aa):
MAPRDKKPKKSTWKFHLDLTHPIEDKIFDSGNFEQFLQEKVKVNGKTGNLGNAVHIERFKNKNHSCF

Nearest PDB structures (foldseek):
  7oyc-assembly1_U1  TM=8.356E-01  e=2.122E-04  Xenopus laevis
  7r81-assembly1_W1  TM=8.143E-01  e=1.673E-03  Neurospora crassa
  7old-assembly1_LU  TM=8.838E-01  e=5.229E-03  Thermochaetoides thermophila DSM 1495
  7qiz-assembly1_W  TM=8.571E-01  e=6.952E-03  Solanum lycopersicum
  8hfr-assembly1_UF  TM=8.839E-01  e=1.884E-02  Saccharomyces cerevisiae S288C

Solvent-accessible surface area (backbone atoms only — not comparable to full-atom values): 4512 Å² total; per-residue (Å²): 135,80,83,78,82,74,73,79,78,78,82,81,83,85,62,75,49,79,49,54,67,48,44,73,71,65,80,44,61,70,68,62,47,51,53,47,48,51,66,64,50,56,54,95,87,39,58,73,67,40,81,94,82,52,79,80,50,83,50,90,61,99,67,51,59,30,70

Radius of gyration: 16.83 Å; Cα contacts (8 Å, |Δi|>4): 57; chains: 1; bounding box: 37×30×49 Å